Protein AF-A0A848TNY3-F1 (afdb_monomer_lite)

Radius of gyration: 18.63 Å; chains: 1; bounding box: 43×52×34 Å

pLDDT: mean 76.12, std 13.08, range [44.22, 94.44]

Secondary structure (DSSP, 8-state):
-HHHHHHHHHHHHHHTT--HHHHHHHHHHHHHHHHHHHHHHHHH---SSTTHHHHHHHHHHHHHHHHHHHHHHHTTT--HHHHHHHHHHHHHHHHHHHHHHHHHT-----

Structure (mmCIF, N/CA/C/O backbone):
data_AF-A0A848TNY3-F1
#
_entry.id   AF-A0A848TNY3-F1
#
loop_
_atom_site.group_PDB
_atom_site.id
_atom_site.type_symbol
_atom_site.label_atom_id
_atom_site.label_alt_id
_atom_site.label_comp_id
_atom_site.label_asym_id
_atom_site.label_entity_id
_atom_site.label_seq_id
_atom_site.pdbx_PDB_ins_code
_atom_site.Cartn_x
_atom_site.Cartn_y
_atom_site.Cartn_z
_atom_site.occupancy
_atom_site.B_iso_or_equiv
_atom_site.auth_seq_id
_atom_site.auth_comp_id
_atom_site.auth_asym_id
_atom_site.auth_atom_id
_atom_site.pdbx_PDB_model_num
ATOM 1 N N . MET A 1 1 ? -8.736 11.655 -6.846 1.00 52.47 1 MET A N 1
ATOM 2 C CA . MET A 1 1 ? -8.475 12.509 -5.659 1.00 52.47 1 MET A CA 1
ATOM 3 C C . MET A 1 1 ? -7.044 12.391 -5.119 1.00 52.47 1 MET A C 1
ATOM 5 O O . MET A 1 1 ? -6.536 13.396 -4.647 1.00 52.47 1 MET A O 1
ATOM 9 N N . ASN A 1 2 ? -6.367 11.235 -5.211 1.00 55.69 2 ASN A N 1
ATOM 10 C CA . ASN A 1 2 ? -5.046 11.037 -4.588 1.00 55.69 2 ASN A CA 1
ATOM 11 C C . ASN A 1 2 ? -3.886 11.789 -5.281 1.00 55.69 2 ASN A C 1
ATOM 13 O O . ASN A 1 2 ? -3.065 12.420 -4.626 1.00 55.69 2 ASN A O 1
ATOM 17 N N . THR A 1 3 ? -3.861 11.799 -6.616 1.00 61.84 3 THR A N 1
ATOM 18 C CA . THR A 1 3 ? -2.754 12.390 -7.390 1.00 61.84 3 THR A CA 1
ATOM 19 C C . THR A 1 3 ? -2.765 13.919 -7.379 1.00 61.84 3 THR A C 1
ATOM 21 O O . THR A 1 3 ? -1.722 14.537 -7.215 1.00 61.84 3 THR A O 1
ATOM 24 N N . ALA A 1 4 ? -3.946 14.539 -7.489 1.00 74.75 4 ALA A N 1
ATOM 25 C CA . ALA A 1 4 ? -4.074 15.999 -7.490 1.00 74.75 4 ALA A CA 1
ATOM 26 C C . ALA A 1 4 ? -3.693 16.623 -6.135 1.00 74.75 4 ALA A C 1
ATOM 28 O O . ALA A 1 4 ? -3.034 17.657 -6.100 1.00 74.75 4 ALA A O 1
ATOM 29 N N . PHE A 1 5 ? -4.055 15.976 -5.019 1.00 77.12 5 PHE A N 1
ATOM 30 C CA . PHE A 1 5 ? -3.686 16.445 -3.682 1.00 77.12 5 PHE A CA 1
ATOM 31 C C . PHE A 1 5 ? -2.186 16.273 -3.412 1.00 77.12 5 PHE A C 1
ATOM 33 O O . PHE A 1 5 ? -1.537 17.223 -2.987 1.00 77.12 5 PHE A O 1
ATOM 40 N N . GLY A 1 6 ? -1.616 15.102 -3.727 1.00 74.88 6 GLY A N 1
ATOM 41 C CA . GLY A 1 6 ? -0.171 14.878 -3.609 1.00 74.88 6 GLY A CA 1
ATOM 42 C C . GLY A 1 6 ? 0.643 15.866 -4.451 1.00 74.88 6 GLY A C 1
ATOM 43 O O . GLY A 1 6 ? 1.626 16.419 -3.966 1.00 74.88 6 GLY A O 1
ATOM 44 N N . TYR A 1 7 ? 0.187 16.173 -5.670 1.00 80.19 7 TYR A N 1
ATOM 45 C CA . TYR A 1 7 ? 0.819 17.184 -6.521 1.00 80.19 7 TYR A CA 1
ATOM 46 C C . TYR A 1 7 ? 0.687 18.604 -5.950 1.00 80.19 7 TYR A C 1
ATOM 48 O O . TYR A 1 7 ? 1.648 19.364 -5.983 1.00 80.19 7 TYR A O 1
ATOM 56 N N . GLY A 1 8 ? -0.466 18.956 -5.368 1.00 81.75 8 GLY A N 1
ATOM 57 C CA . GLY A 1 8 ? -0.667 20.246 -4.698 1.00 81.75 8 GLY A CA 1
ATOM 58 C C . GLY A 1 8 ? 0.237 20.436 -3.476 1.00 81.75 8 GLY A C 1
ATOM 59 O O . GLY A 1 8 ? 0.837 21.495 -3.314 1.00 81.75 8 GLY A O 1
ATOM 60 N N . VAL A 1 9 ? 0.400 19.397 -2.652 1.00 79.44 9 VAL A N 1
ATOM 61 C CA . VAL A 1 9 ? 1.331 19.411 -1.510 1.00 79.44 9 VAL A CA 1
ATOM 62 C C . VAL A 1 9 ? 2.781 19.513 -1.986 1.00 79.44 9 VAL A C 1
ATOM 64 O O . VAL A 1 9 ? 3.548 20.298 -1.435 1.00 79.44 9 VAL A O 1
ATOM 67 N N . TYR A 1 10 ? 3.151 18.778 -3.037 1.00 83.94 10 TYR A N 1
ATOM 68 C CA . TYR A 1 10 ? 4.475 18.872 -3.654 1.00 83.94 10 TYR A CA 1
ATOM 69 C C . TYR A 1 10 ? 4.768 20.285 -4.178 1.00 83.94 10 TYR A C 1
ATOM 71 O O . TYR A 1 10 ? 5.800 20.864 -3.846 1.00 83.94 10 TYR A O 1
ATOM 79 N N . ALA A 1 11 ? 3.835 20.873 -4.931 1.00 83.25 11 ALA A N 1
ATOM 80 C CA . ALA A 1 11 ? 3.957 22.230 -5.459 1.00 83.25 11 ALA A CA 1
ATOM 81 C C . ALA A 1 11 ? 4.064 23.283 -4.342 1.00 83.25 11 ALA A C 1
ATOM 83 O O . ALA A 1 11 ? 4.863 24.210 -4.450 1.00 83.25 11 ALA A O 1
ATOM 84 N N . LEU A 1 12 ? 3.317 23.117 -3.244 1.00 86.19 12 LEU A N 1
ATOM 85 C CA . LEU A 1 12 ? 3.398 23.996 -2.076 1.00 86.19 12 LEU A CA 1
ATOM 86 C C . LEU A 1 12 ? 4.759 23.892 -1.370 1.00 86.19 12 LEU A C 1
ATOM 88 O O . LEU A 1 12 ? 5.335 24.909 -0.998 1.00 86.19 12 LEU A O 1
ATOM 92 N N . LEU A 1 13 ? 5.297 22.679 -1.212 1.00 80.19 13 LEU A N 1
ATOM 93 C CA . LEU A 1 13 ? 6.612 22.454 -0.602 1.00 80.19 13 LEU A CA 1
ATOM 94 C C . LEU A 1 13 ? 7.742 23.054 -1.446 1.00 80.19 13 LEU A C 1
ATOM 96 O O . LEU A 1 13 ? 8.661 23.653 -0.889 1.00 80.19 13 LEU A O 1
ATOM 100 N N . LEU A 1 14 ? 7.652 22.953 -2.775 1.00 84.69 14 LEU A N 1
ATOM 101 C CA . LEU A 1 14 ? 8.576 23.634 -3.685 1.00 84.69 14 LEU A CA 1
ATOM 102 C C . LEU A 1 14 ? 8.459 25.160 -3.584 1.00 84.69 14 LEU A C 1
ATOM 104 O O . LEU A 1 14 ? 9.477 25.845 -3.538 1.00 84.69 14 LEU A O 1
ATOM 108 N N . TRP A 1 15 ? 7.236 25.698 -3.509 1.00 87.94 15 TRP A N 1
ATOM 109 C CA . TRP A 1 15 ? 7.006 27.139 -3.348 1.00 87.94 15 TRP A CA 1
ATOM 110 C C . TRP A 1 15 ? 7.573 27.683 -2.027 1.00 87.94 15 TRP A C 1
ATOM 112 O O . TRP A 1 15 ? 8.093 28.794 -1.989 1.00 87.94 15 TRP A O 1
ATOM 122 N N . LEU A 1 16 ? 7.560 26.873 -0.965 1.00 88.31 16 LEU A N 1
ATOM 123 C CA . LEU A 1 16 ? 8.198 27.172 0.323 1.00 88.31 16 LEU A CA 1
ATOM 124 C C . LEU A 1 16 ? 9.735 27.018 0.304 1.00 88.31 16 LEU A C 1
ATOM 126 O O . LEU A 1 16 ? 10.376 27.179 1.341 1.00 88.31 16 LEU A O 1
ATOM 130 N N . GLY A 1 17 ? 10.335 26.708 -0.851 1.00 86.12 17 GLY A N 1
ATOM 131 C CA . GLY A 1 17 ? 11.785 26.605 -1.029 1.00 86.12 17 GLY A CA 1
ATOM 132 C C . GLY A 1 17 ? 12.380 25.243 -0.668 1.00 86.12 17 GLY A C 1
ATOM 133 O O . GLY A 1 17 ? 13.596 25.129 -0.516 1.00 86.12 17 GLY A O 1
ATOM 134 N N . SER A 1 18 ? 11.558 24.199 -0.515 1.00 77.75 18 SER A N 1
ATOM 135 C CA . SER A 1 18 ? 12.060 22.850 -0.244 1.00 77.75 18 SER A CA 1
ATOM 136 C C . SER A 1 18 ? 12.755 22.259 -1.482 1.00 77.75 18 SER A C 1
ATOM 138 O O . SER A 1 18 ? 12.230 22.385 -2.592 1.00 77.75 18 SER A O 1
ATOM 140 N N . PRO A 1 19 ? 13.902 21.569 -1.328 1.00 82.75 19 PRO A N 1
ATOM 141 C CA . PRO A 1 19 ? 14.525 20.854 -2.432 1.00 82.75 19 PRO A CA 1
ATOM 142 C C . PRO A 1 19 ? 13.596 19.757 -2.998 1.00 82.75 19 PRO A C 1
ATOM 144 O O . PRO A 1 19 ? 12.810 19.168 -2.250 1.00 82.75 19 PRO A O 1
ATOM 147 N N . PRO A 1 20 ? 13.700 19.406 -4.293 1.00 79.81 20 PRO A N 1
ATOM 148 C CA . PRO A 1 20 ? 12.738 18.517 -4.953 1.00 79.81 20 PRO A CA 1
ATOM 149 C C . PRO A 1 20 ? 12.619 17.120 -4.331 1.00 79.81 20 PRO A C 1
ATOM 151 O O . PRO A 1 20 ? 11.511 16.634 -4.122 1.00 79.81 20 PRO A O 1
ATOM 154 N N . GLN A 1 21 ? 13.739 16.474 -3.983 1.00 76.50 21 GLN A N 1
ATOM 155 C CA . GLN A 1 21 ? 13.731 15.147 -3.350 1.00 76.50 21 GLN A CA 1
ATOM 156 C C . GLN A 1 21 ? 12.956 15.106 -2.015 1.00 76.50 21 GLN A C 1
ATOM 158 O O . GLN A 1 21 ? 12.037 14.295 -1.893 1.00 76.50 21 GLN A O 1
ATOM 163 N N . PRO A 1 22 ? 13.279 15.938 -1.004 1.00 73.00 22 PRO A N 1
ATOM 164 C CA . PRO A 1 22 ? 12.545 15.935 0.260 1.00 73.00 22 PRO A CA 1
ATOM 165 C C . PRO A 1 22 ? 11.092 16.393 0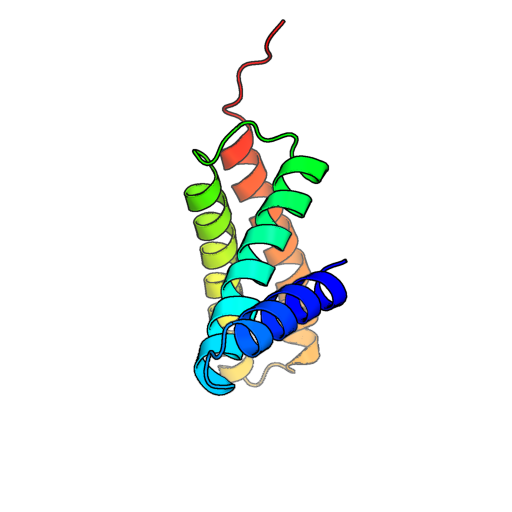.095 1.00 73.00 22 PRO A C 1
ATOM 167 O O . PRO A 1 22 ? 10.211 15.816 0.733 1.00 73.00 22 PRO A O 1
ATOM 170 N N . ALA A 1 23 ? 10.814 17.347 -0.801 1.00 78.69 23 ALA A N 1
ATOM 171 C CA . ALA A 1 23 ? 9.447 17.746 -1.130 1.00 78.69 23 ALA A CA 1
ATOM 172 C C . ALA A 1 23 ? 8.624 16.571 -1.682 1.00 78.69 23 ALA A C 1
ATOM 174 O O . ALA A 1 23 ? 7.468 16.392 -1.299 1.00 78.69 23 ALA A O 1
ATOM 175 N N . LEU A 1 24 ? 9.222 15.738 -2.541 1.00 75.06 24 LEU A N 1
ATOM 176 C CA . LEU A 1 24 ? 8.579 14.557 -3.119 1.00 75.06 24 LEU A CA 1
ATOM 177 C C . LEU A 1 24 ? 8.247 13.514 -2.045 1.00 75.06 24 LEU A C 1
ATOM 179 O O . LEU A 1 24 ? 7.125 13.012 -1.999 1.00 75.06 24 LEU A O 1
ATOM 183 N N . VAL A 1 25 ? 9.199 13.219 -1.155 1.00 72.56 25 VAL A N 1
ATOM 184 C CA . VAL A 1 25 ? 9.008 12.251 -0.060 1.00 72.56 25 VAL A CA 1
ATOM 185 C C . VAL A 1 25 ? 7.920 12.725 0.907 1.00 72.56 25 VAL A C 1
ATOM 187 O O . VAL A 1 25 ? 7.039 11.948 1.278 1.00 72.56 25 VAL A O 1
ATOM 190 N N . LEU A 1 26 ? 7.931 14.009 1.274 1.00 74.81 26 LEU A N 1
ATOM 191 C CA . LEU A 1 26 ? 6.924 14.603 2.154 1.00 74.81 26 LEU A CA 1
ATOM 192 C C . LEU A 1 26 ? 5.541 14.638 1.501 1.00 74.81 26 LEU A C 1
ATOM 194 O O . LEU A 1 26 ? 4.559 14.261 2.136 1.00 74.81 26 LEU A O 1
ATOM 198 N N . ALA A 1 27 ? 5.451 15.023 0.228 1.00 76.19 27 ALA A N 1
ATOM 199 C CA . ALA A 1 27 ? 4.195 15.009 -0.512 1.00 76.19 27 ALA A CA 1
ATOM 200 C C . ALA A 1 27 ? 3.615 13.596 -0.639 1.00 76.19 27 ALA A C 1
ATOM 202 O O . ALA A 1 27 ? 2.404 13.413 -0.511 1.00 76.19 27 ALA A O 1
ATOM 203 N N . PHE A 1 28 ? 4.471 12.587 -0.825 1.00 78.44 28 PHE A N 1
ATOM 204 C CA . PHE A 1 28 ? 4.054 11.190 -0.854 1.00 78.44 28 PHE A CA 1
ATOM 205 C C . PHE A 1 28 ? 3.531 10.730 0.514 1.00 78.44 28 PHE A C 1
ATOM 207 O O . PHE A 1 28 ? 2.440 10.168 0.596 1.00 78.44 28 PHE A O 1
ATOM 214 N N . ALA A 1 29 ? 4.245 11.036 1.602 1.00 77.50 29 ALA A N 1
ATOM 215 C CA . ALA A 1 29 ? 3.823 10.696 2.962 1.00 77.50 29 ALA A CA 1
ATOM 216 C C . ALA A 1 29 ? 2.499 11.380 3.356 1.00 77.50 29 ALA A C 1
ATOM 218 O O . ALA A 1 29 ? 1.578 10.728 3.854 1.00 77.50 29 ALA A O 1
ATOM 219 N N . ILE A 1 30 ? 2.371 12.680 3.074 1.00 76.12 30 ILE A N 1
ATOM 220 C CA . ILE A 1 30 ? 1.160 13.471 3.333 1.00 76.12 30 ILE A CA 1
ATOM 221 C C . ILE A 1 30 ? -0.001 12.984 2.455 1.00 76.12 30 ILE A C 1
ATOM 223 O O . ILE A 1 30 ? -1.130 12.882 2.931 1.00 76.12 30 ILE A O 1
ATOM 227 N N . GLY A 1 31 ? 0.266 12.632 1.196 1.00 75.62 31 GLY A N 1
ATOM 228 C CA . GLY A 1 31 ? -0.720 12.067 0.277 1.00 75.62 31 GLY A CA 1
ATOM 229 C C . GLY A 1 31 ? -1.262 10.722 0.757 1.00 75.62 31 GLY A C 1
ATOM 230 O O . GLY A 1 31 ? -2.475 10.542 0.8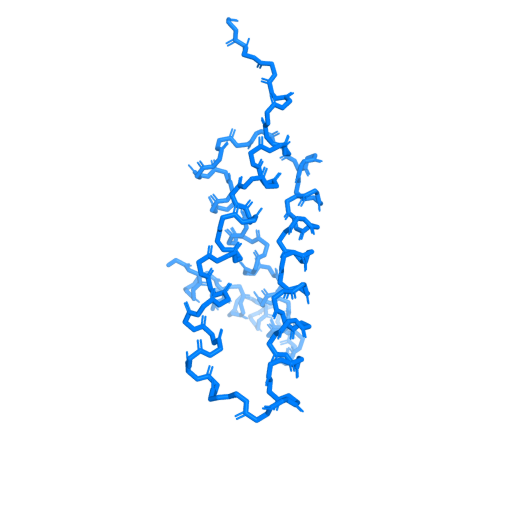18 1.00 75.62 31 GLY A O 1
ATOM 231 N N . VAL A 1 32 ? -0.387 9.805 1.182 1.00 68.12 32 VAL A N 1
ATOM 232 C CA . VAL A 1 32 ? -0.784 8.511 1.767 1.00 68.12 32 VAL A CA 1
ATOM 233 C C . VAL A 1 32 ? -1.603 8.715 3.045 1.00 68.12 32 VAL A C 1
ATOM 235 O O . VAL A 1 32 ? -2.657 8.096 3.198 1.00 68.12 32 VAL A O 1
ATOM 238 N N . ALA A 1 33 ? -1.183 9.626 3.928 1.00 69.00 33 ALA A N 1
ATOM 239 C CA . ALA A 1 33 ? -1.914 9.943 5.153 1.00 69.00 33 ALA A CA 1
ATOM 240 C C . ALA A 1 33 ? -3.296 10.559 4.869 1.00 69.00 33 ALA A C 1
ATOM 242 O O . ALA A 1 33 ? -4.293 10.155 5.470 1.00 69.00 33 ALA A O 1
ATOM 243 N N . TRP A 1 34 ? -3.388 11.491 3.918 1.00 69.88 34 TRP A N 1
ATOM 244 C CA . TRP A 1 34 ? -4.651 12.094 3.491 1.00 69.88 34 TRP A CA 1
ATOM 245 C C . TRP A 1 34 ? -5.570 11.079 2.815 1.00 69.88 34 TRP A C 1
ATOM 247 O O . TRP A 1 34 ? -6.781 11.081 3.046 1.00 69.88 34 TRP A O 1
ATOM 257 N N . ASN A 1 35 ? -5.010 10.177 2.009 1.00 68.50 35 ASN A N 1
ATOM 258 C CA . ASN A 1 35 ? -5.774 9.128 1.351 1.00 68.50 35 ASN A CA 1
ATOM 259 C C . ASN A 1 35 ? -6.335 8.124 2.354 1.00 68.50 35 ASN A C 1
ATOM 261 O O . ASN A 1 35 ? -7.506 7.756 2.268 1.00 68.50 35 ASN A O 1
ATOM 265 N N . TYR A 1 36 ? -5.535 7.758 3.355 1.00 64.44 36 TYR A N 1
ATOM 266 C CA . TYR A 1 36 ? -6.007 6.983 4.487 1.00 64.44 36 TYR A CA 1
ATOM 267 C C . TYR A 1 36 ? -7.124 7.729 5.222 1.00 64.44 36 TYR A C 1
ATOM 269 O O . TYR A 1 36 ? -8.177 7.159 5.483 1.00 64.44 36 TYR A O 1
ATOM 277 N N . PHE A 1 37 ? -6.942 9.016 5.520 1.00 62.62 37 PHE A N 1
ATOM 278 C CA . PHE A 1 37 ? -7.915 9.792 6.284 1.00 62.62 37 PHE A CA 1
ATOM 279 C C . PHE A 1 37 ? -9.246 9.962 5.547 1.00 62.62 37 PHE A C 1
ATOM 281 O O . PHE A 1 37 ? -10.309 9.801 6.141 1.00 62.62 37 PHE A O 1
ATOM 288 N N . THR A 1 38 ? -9.202 10.244 4.246 1.00 62.75 38 THR A N 1
ATOM 289 C CA . THR A 1 38 ? -10.400 10.375 3.410 1.00 62.75 38 THR A CA 1
ATOM 290 C C . THR A 1 38 ? -11.078 9.027 3.208 1.00 62.75 38 THR A C 1
ATOM 292 O O . THR A 1 38 ? -12.267 8.915 3.478 1.00 62.75 38 THR A O 1
ATOM 295 N N . THR A 1 39 ? -10.344 7.977 2.844 1.00 58.75 39 THR A N 1
ATOM 296 C CA . THR A 1 39 ? -10.931 6.654 2.578 1.00 58.75 39 THR A CA 1
ATOM 297 C C . THR A 1 39 ? -11.422 5.975 3.860 1.00 58.75 39 THR A C 1
ATOM 299 O O . THR A 1 39 ? -12.546 5.480 3.899 1.00 58.75 39 THR A O 1
ATOM 302 N N . ALA A 1 40 ? -10.651 6.009 4.951 1.00 53.41 40 ALA A N 1
ATOM 303 C CA . ALA A 1 40 ? -11.037 5.374 6.212 1.00 53.41 40 ALA A CA 1
ATOM 304 C C . ALA A 1 40 ? -12.217 6.084 6.895 1.00 53.41 40 ALA A C 1
ATOM 306 O O . ALA A 1 40 ? -13.097 5.428 7.457 1.00 53.41 40 ALA A O 1
ATOM 307 N N . ARG A 1 41 ? -12.282 7.421 6.821 1.00 55.53 41 ARG A N 1
ATOM 308 C CA . ARG A 1 41 ? -13.397 8.194 7.385 1.00 55.53 41 ARG A CA 1
ATOM 309 C C . ARG A 1 41 ? -14.670 8.069 6.548 1.00 55.53 41 ARG A C 1
ATOM 311 O O . ARG A 1 41 ? -15.753 8.011 7.128 1.00 55.53 41 ARG A O 1
ATOM 318 N N . LEU A 1 42 ? -14.549 8.012 5.218 1.00 54.12 42 LEU A N 1
ATOM 319 C CA . LEU A 1 42 ? -15.695 7.933 4.306 1.00 54.12 42 LEU A CA 1
ATOM 320 C C . LEU A 1 42 ? -16.290 6.516 4.237 1.00 54.12 42 LEU A C 1
ATOM 322 O O . LEU A 1 42 ? -17.508 6.380 4.241 1.00 54.12 42 LEU A O 1
ATOM 326 N N . VAL A 1 43 ? -15.455 5.469 4.221 1.00 51.53 43 VAL A N 1
ATOM 327 C CA . VAL A 1 43 ? -15.904 4.075 4.028 1.00 51.53 43 VAL A CA 1
ATOM 328 C C . VAL A 1 43 ? -16.251 3.380 5.346 1.00 51.53 43 VAL A C 1
ATOM 330 O O . VAL A 1 43 ? -17.243 2.662 5.412 1.00 51.53 43 VAL A O 1
ATOM 333 N N . PHE A 1 44 ? -15.493 3.615 6.423 1.00 52.38 44 PHE A N 1
ATOM 334 C CA . PHE A 1 44 ? -15.694 2.896 7.691 1.00 52.38 44 PHE A CA 1
ATOM 335 C C . PHE A 1 44 ? -16.404 3.718 8.775 1.00 52.38 44 PHE A C 1
ATOM 337 O O . PHE A 1 44 ? -16.586 3.218 9.883 1.00 52.38 44 PHE A O 1
ATOM 344 N N . ARG A 1 45 ? -16.786 4.980 8.494 1.00 53.78 45 ARG A N 1
ATOM 345 C CA . ARG A 1 45 ? -17.357 5.934 9.479 1.00 53.78 45 ARG A CA 1
ATOM 346 C C . ARG A 1 45 ? -16.571 5.965 10.803 1.00 53.78 45 ARG A C 1
ATOM 348 O O . ARG A 1 45 ? -17.130 6.246 11.862 1.00 53.78 45 ARG A O 1
ATOM 355 N N . ALA A 1 46 ? -15.270 5.674 10.759 1.00 52.03 46 ALA A N 1
ATOM 356 C CA . ALA A 1 46 ? -14.443 5.570 11.949 1.00 52.03 46 ALA A CA 1
ATOM 357 C C . ALA A 1 46 ? -14.269 6.958 12.592 1.00 52.03 46 ALA A C 1
ATOM 359 O O . ALA A 1 46 ? -13.802 7.900 11.947 1.00 52.03 46 ALA A O 1
ATOM 360 N N . ARG A 1 47 ? -14.644 7.100 13.871 1.00 50.88 47 ARG A N 1
ATOM 361 C CA . ARG A 1 47 ? -14.315 8.279 14.686 1.00 50.88 47 ARG A CA 1
ATOM 362 C C . ARG A 1 47 ? -12.936 8.079 15.328 1.00 50.88 47 ARG A C 1
ATOM 364 O O . ARG A 1 47 ? -12.779 7.235 16.202 1.00 50.88 47 ARG A O 1
ATOM 371 N N . GLY A 1 48 ? -11.956 8.886 14.916 1.00 55.09 48 GLY A N 1
ATOM 372 C CA . GLY A 1 48 ? -10.626 8.965 15.540 1.00 55.09 48 GLY A CA 1
ATOM 373 C C . GLY A 1 48 ? -9.567 7.991 14.996 1.00 55.09 48 GLY A C 1
ATOM 374 O O . GLY A 1 48 ? -9.850 7.112 14.187 1.00 55.09 48 GLY A O 1
ATOM 375 N N . PHE A 1 49 ? -8.319 8.166 15.449 1.00 55.78 49 PHE A N 1
ATOM 376 C CA . PHE A 1 49 ? -7.136 7.410 14.995 1.00 55.78 49 PHE A CA 1
ATOM 377 C C . PHE A 1 49 ? -6.894 6.095 15.752 1.00 55.78 49 PHE A C 1
ATOM 379 O O . PHE A 1 49 ? -5.989 5.343 15.403 1.00 55.78 49 PHE A O 1
ATOM 386 N N . ALA A 1 50 ? -7.700 5.785 16.771 1.00 64.06 50 ALA A N 1
ATOM 387 C CA . ALA A 1 50 ? -7.431 4.689 17.707 1.00 64.06 50 ALA A CA 1
ATOM 388 C C . ALA A 1 50 ? -7.327 3.302 17.042 1.00 64.06 50 ALA A C 1
ATOM 390 O O . ALA A 1 50 ? -6.607 2.434 17.524 1.00 64.06 50 ALA A O 1
ATOM 391 N N . LYS A 1 51 ? -8.024 3.085 15.920 1.00 66.00 51 LYS A N 1
ATOM 392 C CA . LYS A 1 51 ? -8.029 1.805 15.190 1.00 66.00 51 LYS A CA 1
ATOM 393 C C . LYS A 1 51 ? -7.181 1.834 13.910 1.00 66.00 51 LYS A C 1
ATOM 395 O O . LYS A 1 51 ? -7.095 0.817 13.231 1.00 66.00 51 LYS A O 1
ATOM 400 N N . LEU A 1 52 ? -6.525 2.959 13.596 1.00 67.00 52 LEU A N 1
ATOM 401 C CA . LEU A 1 52 ? -5.638 3.084 12.432 1.00 67.00 52 LEU A CA 1
ATOM 402 C C . LEU A 1 52 ? -4.438 2.131 12.510 1.00 67.00 52 LEU A C 1
ATOM 404 O O . LEU A 1 52 ? -4.223 1.399 11.545 1.00 67.00 52 LEU A O 1
ATOM 408 N N . PRO A 1 53 ? -3.714 2.032 13.642 1.00 68.19 53 PRO A N 1
ATOM 409 C CA . PRO A 1 53 ? -2.631 1.061 13.768 1.00 68.19 53 PRO A CA 1
ATOM 410 C C . PRO A 1 53 ? -3.118 -0.382 13.594 1.00 68.19 53 PRO A C 1
ATOM 412 O O . PRO A 1 53 ? -2.479 -1.161 12.898 1.00 68.19 53 PRO A O 1
ATOM 415 N N . ALA A 1 54 ? -4.284 -0.727 14.155 1.00 75.06 54 ALA A N 1
ATOM 416 C CA . ALA A 1 54 ? -4.867 -2.065 14.028 1.00 75.06 54 ALA A CA 1
ATOM 417 C C . ALA A 1 54 ? -5.294 -2.388 12.585 1.00 75.06 54 ALA A C 1
ATOM 419 O O . ALA A 1 54 ? -5.089 -3.506 12.119 1.00 75.06 54 ALA A O 1
ATOM 420 N N . TYR A 1 55 ? -5.844 -1.409 11.861 1.00 69.44 55 TYR A N 1
ATOM 421 C CA . TYR A 1 55 ? -6.187 -1.541 10.445 1.00 69.44 55 TYR A CA 1
ATOM 422 C C . TYR A 1 55 ? -4.941 -1.765 9.582 1.00 69.44 55 TYR A C 1
ATOM 424 O O . TYR A 1 55 ? -4.900 -2.696 8.778 1.00 69.44 55 TYR A O 1
ATOM 432 N N . VAL A 1 56 ? -3.912 -0.932 9.773 1.00 77.12 56 VAL A N 1
ATOM 433 C CA . VAL A 1 56 ? -2.634 -1.049 9.058 1.00 77.12 56 VAL A CA 1
ATOM 434 C C . VAL A 1 56 ? -1.984 -2.395 9.364 1.00 77.12 56 VAL A C 1
ATOM 436 O O . VAL A 1 56 ? -1.561 -3.089 8.444 1.00 77.12 56 VAL A O 1
ATOM 439 N N . PHE A 1 57 ? -1.973 -2.811 10.631 1.00 79.06 57 PHE A N 1
ATOM 440 C CA . PHE A 1 57 ? -1.424 -4.099 11.040 1.00 79.06 57 PHE A CA 1
ATOM 441 C C . PHE A 1 57 ? -2.189 -5.280 10.428 1.00 79.06 57 PHE A C 1
ATOM 443 O O . PHE A 1 57 ? -1.562 -6.226 9.957 1.00 79.06 57 PHE A O 1
ATOM 450 N N . ALA A 1 58 ? -3.524 -5.222 10.362 1.00 80.62 58 ALA A N 1
ATOM 451 C CA . AL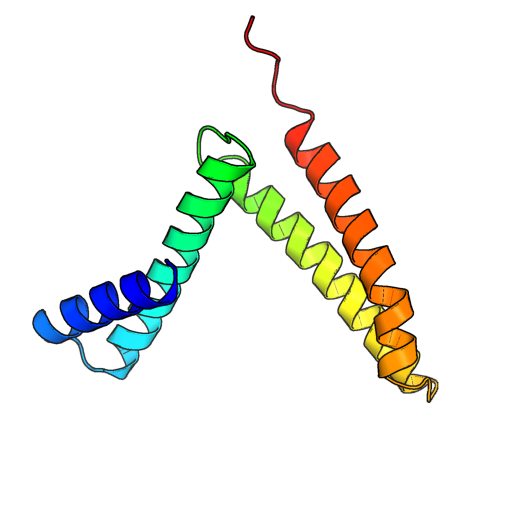A A 1 58 ? -4.334 -6.258 9.720 1.00 80.62 58 ALA A CA 1
ATOM 452 C C . ALA A 1 58 ? -4.004 -6.392 8.225 1.00 80.62 58 ALA A C 1
ATOM 454 O O . ALA A 1 58 ? -3.762 -7.501 7.749 1.00 80.62 58 ALA A O 1
ATOM 455 N N . TYR A 1 59 ? -3.924 -5.272 7.502 1.00 79.06 59 TYR A N 1
ATOM 456 C CA . TYR A 1 59 ? -3.562 -5.276 6.083 1.00 79.06 59 TYR A CA 1
ATOM 457 C C . TYR A 1 59 ? -2.130 -5.755 5.842 1.00 79.06 59 TYR A C 1
ATOM 459 O O . TYR A 1 59 ? -1.909 -6.575 4.952 1.00 79.06 59 TYR A O 1
ATOM 467 N N . LEU A 1 60 ? -1.166 -5.295 6.646 1.00 83.31 60 LEU A N 1
ATOM 468 C CA . LEU A 1 60 ? 0.221 -5.755 6.562 1.00 83.31 60 LEU A CA 1
ATOM 469 C C . LEU A 1 60 ? 0.327 -7.254 6.839 1.00 83.31 60 LEU A C 1
ATOM 471 O O . LEU A 1 60 ? 1.012 -7.955 6.106 1.00 83.31 60 LEU A O 1
ATOM 475 N N . THR A 1 61 ? -0.403 -7.762 7.833 1.00 85.81 61 THR A N 1
ATOM 476 C CA . THR A 1 61 ? -0.426 -9.195 8.157 1.00 85.81 61 THR A CA 1
ATOM 477 C C . THR A 1 61 ? -0.916 -10.021 6.969 1.00 85.81 61 THR A C 1
ATOM 479 O O . THR A 1 61 ? -0.273 -11.000 6.591 1.00 85.81 61 THR A O 1
ATOM 482 N N . VAL A 1 62 ? -2.028 -9.620 6.342 1.00 88.88 62 VAL A N 1
ATOM 483 C CA . VAL A 1 62 ? -2.564 -10.343 5.179 1.00 88.88 62 VAL A CA 1
ATOM 484 C C . VAL A 1 62 ? -1.639 -10.233 3.973 1.00 88.88 62 VAL A C 1
ATOM 486 O O . VAL A 1 62 ? -1.402 -11.235 3.302 1.00 88.88 62 VAL A O 1
ATOM 489 N N . TYR A 1 63 ? -1.087 -9.047 3.715 1.00 86.00 63 TYR A N 1
ATOM 490 C CA . TYR A 1 63 ? -0.132 -8.836 2.631 1.00 86.00 63 TYR A CA 1
ATOM 491 C C . TYR A 1 63 ? 1.111 -9.714 2.799 1.00 86.00 63 TYR A C 1
ATOM 493 O O . TYR A 1 63 ? 1.479 -10.433 1.874 1.00 86.00 63 TYR A O 1
ATOM 501 N N . SER A 1 64 ? 1.728 -9.715 3.983 1.00 83.88 64 SER A N 1
ATOM 502 C CA . SER A 1 64 ? 2.905 -10.538 4.266 1.00 83.88 64 SER A CA 1
ATOM 503 C C . SER A 1 64 ? 2.598 -12.029 4.128 1.00 83.88 64 SER A C 1
ATOM 505 O O . SER A 1 64 ? 3.387 -12.753 3.525 1.00 83.88 64 SER A O 1
ATOM 507 N N . ALA A 1 65 ? 1.439 -12.491 4.608 1.00 88.75 65 ALA A N 1
ATOM 508 C CA . ALA A 1 65 ? 1.020 -13.881 4.439 1.00 88.75 65 ALA A CA 1
ATOM 509 C C . ALA A 1 65 ? 0.815 -14.252 2.959 1.00 88.75 65 ALA A C 1
ATOM 511 O O . ALA A 1 65 ? 1.289 -15.299 2.520 1.00 88.75 65 ALA A O 1
ATOM 512 N N . ASN A 1 66 ? 0.160 -13.387 2.176 1.00 89.06 66 ASN A N 1
ATOM 513 C CA . ASN A 1 66 ? -0.034 -13.590 0.738 1.00 89.06 66 ASN A CA 1
ATOM 514 C C . ASN A 1 66 ? 1.307 -13.618 -0.012 1.00 89.06 66 ASN A C 1
ATOM 516 O O . ASN A 1 66 ? 1.532 -14.516 -0.818 1.00 89.06 66 ASN A O 1
ATOM 520 N N . ALA A 1 67 ? 2.219 -12.695 0.303 1.00 85.00 67 ALA A N 1
ATOM 521 C CA . ALA A 1 67 ? 3.541 -12.625 -0.309 1.00 85.00 67 ALA A CA 1
ATOM 522 C C . ALA A 1 67 ? 4.386 -13.874 -0.012 1.00 85.00 67 ALA A C 1
ATOM 524 O O . ALA A 1 67 ? 5.017 -14.411 -0.920 1.00 85.00 67 ALA A O 1
ATOM 525 N N . LEU A 1 68 ? 4.371 -14.372 1.230 1.00 92.31 68 LEU A N 1
ATOM 526 C CA . LEU A 1 68 ? 5.060 -15.614 1.601 1.00 92.31 68 LEU A CA 1
ATOM 527 C C . LEU A 1 68 ? 4.451 -16.833 0.900 1.00 92.31 68 LEU A C 1
ATOM 529 O O . LEU A 1 68 ? 5.188 -17.670 0.382 1.00 92.31 68 LEU A O 1
ATOM 533 N N . ALA A 1 69 ? 3.119 -16.918 0.840 1.00 89.56 69 ALA A N 1
ATOM 534 C CA . ALA A 1 69 ? 2.426 -17.999 0.145 1.00 89.56 69 ALA A CA 1
ATOM 535 C C . ALA A 1 69 ? 2.716 -17.989 -1.363 1.00 89.56 69 ALA A C 1
ATOM 537 O O . ALA A 1 69 ? 2.937 -19.045 -1.952 1.00 89.56 69 ALA A O 1
ATOM 538 N N . LEU A 1 70 ? 2.781 -16.803 -1.976 1.00 86.69 70 LEU A N 1
ATOM 539 C CA . LEU A 1 70 ? 3.171 -16.652 -3.373 1.00 86.69 70 LEU A CA 1
ATOM 540 C C . LEU A 1 70 ? 4.614 -17.101 -3.583 1.00 86.69 70 LEU A C 1
ATOM 542 O O . LEU A 1 70 ? 4.870 -17.901 -4.473 1.00 86.69 70 LEU A O 1
ATOM 546 N N . GLN A 1 71 ? 5.551 -16.636 -2.754 1.00 89.94 71 GLN A N 1
ATOM 547 C CA . GLN A 1 71 ? 6.956 -17.023 -2.882 1.00 89.94 71 GLN A CA 1
ATOM 548 C C . GLN A 1 71 ? 7.141 -18.542 -2.742 1.00 89.94 71 GLN A C 1
ATOM 550 O O . GLN A 1 71 ? 7.928 -19.145 -3.465 1.00 89.94 71 GLN A O 1
ATOM 555 N N . PHE A 1 72 ? 6.375 -19.168 -1.846 1.00 92.44 72 PHE A N 1
ATOM 556 C CA . PHE A 1 72 ? 6.341 -20.618 -1.699 1.00 92.44 72 PHE A CA 1
ATOM 557 C C . PHE A 1 72 ? 5.743 -21.326 -2.922 1.00 92.44 72 PHE A C 1
ATOM 559 O O . PHE A 1 72 ? 6.255 -22.360 -3.327 1.00 92.44 72 PHE A O 1
ATOM 566 N N . ALA A 1 73 ? 4.687 -20.790 -3.536 1.00 89.75 73 ALA A N 1
ATOM 567 C CA . ALA A 1 73 ? 4.135 -21.356 -4.767 1.00 89.75 73 ALA A CA 1
ATOM 568 C C . ALA A 1 73 ? 5.140 -21.262 -5.928 1.00 89.75 73 ALA A C 1
ATOM 570 O O . ALA A 1 73 ? 5.358 -22.238 -6.643 1.00 89.75 73 ALA A O 1
ATOM 571 N N . LEU A 1 74 ? 5.811 -20.117 -6.064 1.00 89.69 74 LEU A N 1
ATOM 572 C CA . LEU A 1 74 ? 6.828 -19.896 -7.091 1.00 89.69 74 LEU A CA 1
ATOM 573 C C . LEU A 1 74 ? 8.056 -20.796 -6.902 1.00 89.69 74 LEU A C 1
ATOM 575 O O . LEU A 1 74 ? 8.602 -21.281 -7.884 1.00 89.69 74 LEU A O 1
ATOM 579 N N . SER A 1 75 ? 8.465 -21.091 -5.661 1.00 92.75 75 SER A N 1
ATOM 580 C CA . SER A 1 75 ? 9.560 -22.042 -5.397 1.00 92.75 75 SER A CA 1
ATOM 581 C C . SER A 1 75 ? 9.203 -23.503 -5.698 1.00 92.75 75 SER A C 1
ATOM 583 O O . SER A 1 75 ? 10.059 -24.381 -5.606 1.00 92.75 75 SER A O 1
ATOM 585 N N . ARG A 1 76 ? 7.943 -23.771 -6.056 1.00 94.44 76 ARG A N 1
ATOM 586 C CA . ARG A 1 76 ? 7.444 -25.064 -6.540 1.00 94.44 76 ARG A CA 1
ATOM 587 C C . ARG A 1 76 ? 7.143 -25.046 -8.042 1.00 94.44 76 ARG A C 1
ATOM 589 O O . ARG A 1 76 ? 6.400 -25.910 -8.498 1.00 94.44 76 ARG A O 1
ATOM 596 N N . ASP A 1 77 ? 7.663 -24.056 -8.772 1.00 93.25 77 ASP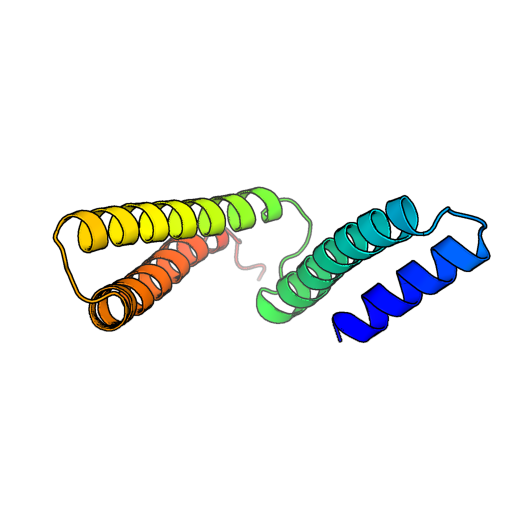 A N 1
ATOM 597 C CA . ASP A 1 77 ? 7.437 -23.848 -10.210 1.00 93.25 77 ASP A CA 1
ATOM 598 C C . ASP A 1 77 ? 5.949 -23.718 -10.593 1.00 93.25 77 ASP A C 1
ATOM 600 O O . ASP A 1 77 ? 5.548 -23.993 -11.725 1.00 93.25 77 ASP A O 1
ATOM 604 N N . VAL A 1 78 ? 5.098 -23.286 -9.653 1.00 91.38 78 VAL A N 1
ATOM 605 C CA . VAL A 1 78 ? 3.701 -22.968 -9.964 1.00 91.38 78 VAL A CA 1
ATOM 606 C C . VAL A 1 78 ? 3.668 -21.707 -10.818 1.00 91.38 78 VAL A C 1
ATOM 608 O O . VAL A 1 78 ? 4.324 -20.714 -10.498 1.00 91.38 78 VAL A O 1
ATOM 611 N N . ASP A 1 79 ? 2.854 -21.731 -11.873 1.00 90.94 79 ASP A N 1
ATOM 612 C CA . ASP A 1 79 ? 2.635 -20.570 -12.727 1.00 90.94 79 ASP A CA 1
ATOM 613 C C . ASP A 1 79 ? 2.233 -19.328 -11.892 1.00 90.94 79 ASP A C 1
ATOM 615 O O . ASP A 1 79 ? 1.296 -19.408 -11.085 1.00 90.94 79 ASP A O 1
ATOM 619 N N . PRO A 1 80 ? 2.905 -18.173 -12.066 1.00 85.81 80 PRO A N 1
ATOM 620 C CA . PRO A 1 80 ? 2.636 -16.976 -11.274 1.00 85.81 80 PRO A CA 1
ATOM 621 C C . PRO A 1 80 ? 1.193 -16.470 -11.379 1.00 85.81 80 PRO A C 1
ATOM 623 O O . PRO A 1 80 ? 0.646 -15.986 -10.383 1.00 85.81 80 PRO A O 1
ATOM 626 N N . PHE A 1 81 ? 0.566 -16.576 -12.558 1.00 83.88 81 PHE A N 1
ATOM 627 C CA . PHE A 1 81 ? -0.810 -16.121 -12.758 1.00 83.88 81 PHE A CA 1
ATOM 628 C C . PHE A 1 81 ? -1.789 -17.040 -12.037 1.00 83.88 81 PHE A C 1
ATOM 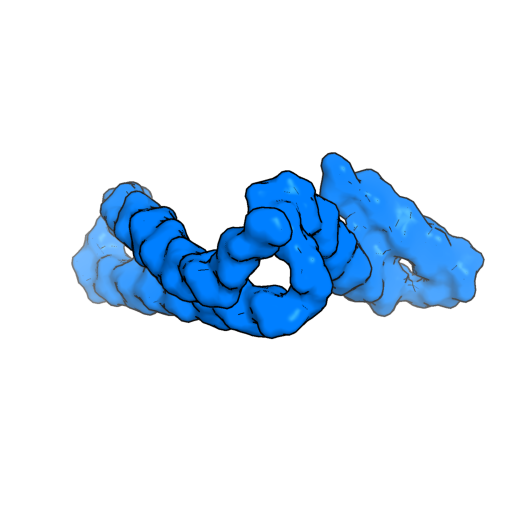630 O O . PHE A 1 81 ? -2.684 -16.550 -11.348 1.00 83.88 81 PHE A O 1
ATOM 637 N N . LEU A 1 82 ? -1.589 -18.356 -12.126 1.00 87.94 82 LEU A N 1
ATOM 638 C CA . LEU A 1 82 ? -2.393 -19.342 -11.408 1.00 87.94 82 LEU A CA 1
ATOM 639 C C . LEU A 1 82 ? -2.236 -19.200 -9.887 1.00 87.94 82 LEU A C 1
ATOM 641 O O . LEU A 1 82 ? -3.231 -19.192 -9.159 1.00 87.94 82 LEU A O 1
ATOM 645 N N . ALA A 1 83 ? -1.001 -19.035 -9.406 1.00 86.38 83 ALA A N 1
ATOM 646 C CA . ALA A 1 83 ? -0.718 -18.823 -7.992 1.00 86.38 83 ALA A CA 1
ATOM 647 C C . ALA A 1 83 ? -1.429 -17.569 -7.469 1.00 86.38 83 ALA A C 1
ATOM 649 O O . ALA A 1 83 ? -2.117 -17.631 -6.447 1.00 86.38 83 ALA A O 1
ATOM 650 N N . GLN A 1 84 ? -1.340 -16.440 -8.184 1.00 83.12 84 GLN A N 1
ATOM 651 C CA . GLN A 1 84 ? -2.040 -15.232 -7.752 1.00 83.12 84 GLN A CA 1
ATOM 652 C C . GLN A 1 84 ? -3.560 -15.316 -7.889 1.00 83.12 84 GLN A C 1
ATOM 654 O O . GLN A 1 84 ? -4.271 -14.819 -7.013 1.00 83.12 84 GLN A O 1
ATOM 65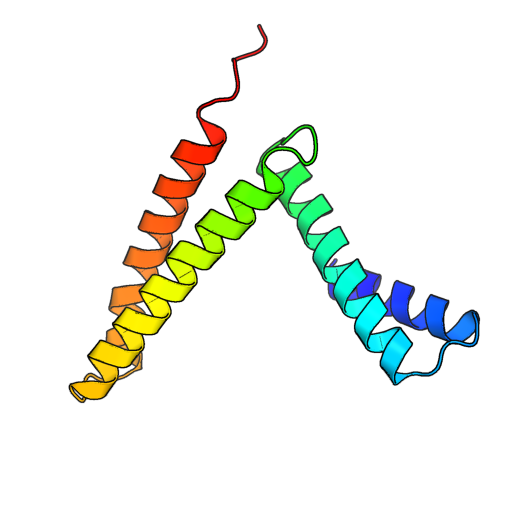9 N N . ALA A 1 85 ? -4.077 -15.973 -8.928 1.00 87.56 85 ALA A N 1
ATOM 660 C CA . ALA A 1 85 ? -5.514 -16.173 -9.099 1.00 87.56 85 ALA A CA 1
ATOM 661 C C . ALA A 1 85 ? -6.133 -16.926 -7.911 1.00 87.56 85 ALA A C 1
ATOM 663 O O . ALA A 1 85 ? -7.246 -16.607 -7.493 1.00 87.56 85 ALA A O 1
ATOM 664 N N . LEU A 1 86 ? -5.399 -17.877 -7.323 1.00 91.44 86 LEU A N 1
ATOM 665 C CA . LEU A 1 86 ? -5.825 -18.609 -6.129 1.00 91.44 86 LEU A CA 1
ATOM 666 C C . LEU A 1 86 ? -5.608 -17.815 -4.835 1.00 91.44 86 LEU A C 1
ATOM 668 O O . LEU A 1 86 ? -6.467 -17.814 -3.953 1.00 91.44 86 LEU A O 1
ATOM 672 N N . LEU A 1 87 ? -4.475 -17.124 -4.702 1.00 87.62 87 LEU A N 1
ATOM 673 C CA . LEU A 1 87 ? -4.110 -16.435 -3.463 1.00 87.62 87 LEU A CA 1
ATOM 674 C C . LEU A 1 87 ? -4.872 -15.119 -3.247 1.00 87.62 87 LEU A C 1
ATOM 676 O O . LEU A 1 87 ? -5.138 -14.747 -2.101 1.00 87.62 87 LEU A O 1
ATOM 680 N N . THR A 1 88 ? -5.256 -14.423 -4.319 1.00 83.50 88 THR A N 1
ATOM 681 C CA . THR A 1 88 ? -5.997 -13.151 -4.259 1.00 83.50 88 THR A CA 1
ATOM 682 C C . THR A 1 88 ? -7.344 -13.265 -3.524 1.00 83.50 88 THR A C 1
ATOM 684 O O . THR A 1 88 ? -7.551 -12.510 -2.568 1.00 83.50 88 THR A O 1
ATOM 687 N N . PRO A 1 89 ? -8.267 -14.188 -3.877 1.00 90.75 89 PRO A N 1
ATOM 688 C CA . PRO A 1 89 ? -9.537 -14.320 -3.162 1.00 90.75 89 PRO A CA 1
ATOM 689 C C . PRO A 1 89 ? -9.341 -14.739 -1.700 1.00 90.75 89 PRO A C 1
ATOM 691 O O . PRO A 1 89 ? -10.047 -14.242 -0.822 1.00 90.75 89 PRO A O 1
ATOM 694 N N . VAL A 1 90 ? -8.341 -15.577 -1.405 1.00 90.75 90 VAL A N 1
ATOM 695 C CA . VAL A 1 90 ? -8.001 -15.965 -0.026 1.00 90.75 90 VAL A CA 1
ATOM 696 C C . VAL A 1 90 ? -7.559 -14.747 0.791 1.00 90.75 90 VAL A C 1
ATOM 698 O O . VAL A 1 90 ? -8.049 -14.539 1.902 1.00 90.75 90 VAL A O 1
ATOM 701 N N . ALA A 1 91 ? -6.691 -13.898 0.235 1.00 86.69 91 ALA A N 1
ATOM 702 C CA . ALA A 1 91 ? -6.263 -12.660 0.885 1.00 86.69 91 ALA A CA 1
ATOM 703 C C . ALA A 1 91 ? -7.414 -11.657 1.061 1.00 86.69 91 ALA A C 1
ATOM 705 O O . ALA A 1 91 ? -7.508 -11.008 2.106 1.00 86.69 91 ALA A O 1
ATOM 706 N N . ALA A 1 92 ? -8.323 -11.549 0.090 1.00 83.69 92 ALA A N 1
ATOM 707 C CA . ALA A 1 92 ? -9.509 -10.707 0.218 1.00 83.69 92 ALA A CA 1
ATOM 708 C C . ALA A 1 92 ? -10.406 -11.162 1.384 1.00 83.69 92 ALA A C 1
ATOM 710 O O . ALA A 1 92 ? -10.773 -10.346 2.234 1.00 83.69 92 ALA A O 1
ATOM 711 N N . VAL A 1 93 ? -10.694 -12.466 1.486 1.00 90.75 93 VAL A N 1
ATOM 712 C CA . VAL A 1 93 ? -11.494 -13.032 2.587 1.00 90.75 93 VAL A CA 1
ATOM 713 C C . VAL A 1 93 ? -10.784 -12.859 3.932 1.00 90.75 93 VAL A C 1
ATOM 715 O O . VAL A 1 93 ? -11.404 -12.424 4.902 1.00 90.75 93 VAL A O 1
ATOM 718 N N . ALA A 1 94 ? -9.479 -13.132 4.001 1.00 87.56 94 ALA A N 1
ATOM 719 C CA . ALA A 1 94 ? -8.693 -12.947 5.220 1.00 87.56 94 ALA A CA 1
ATOM 720 C C . ALA A 1 94 ? -8.703 -11.485 5.699 1.00 87.56 94 ALA A C 1
ATOM 722 O O . ALA A 1 94 ? -8.938 -11.226 6.882 1.00 87.56 94 ALA A O 1
ATOM 723 N N . SER A 1 95 ? -8.523 -10.532 4.777 1.00 83.69 95 SER A N 1
ATOM 724 C CA . SER A 1 95 ? -8.609 -9.095 5.076 1.00 83.69 95 SER A CA 1
ATOM 725 C C . SER A 1 95 ? -9.987 -8.737 5.614 1.00 83.69 95 SER A C 1
ATOM 727 O O . SER A 1 95 ? -10.095 -8.102 6.660 1.00 83.69 95 SER A O 1
ATOM 729 N N . PHE A 1 96 ? -11.050 -9.200 4.952 1.00 82.56 96 PHE A N 1
ATOM 730 C CA . PHE A 1 96 ? -12.417 -8.943 5.388 1.00 82.56 96 PHE A CA 1
ATOM 731 C C . PHE A 1 96 ? -12.685 -9.474 6.802 1.00 82.56 96 PHE A C 1
ATOM 733 O O . PHE A 1 96 ? -13.242 -8.754 7.630 1.00 82.56 96 PHE A O 1
ATOM 740 N N . LEU A 1 97 ? -12.260 -10.701 7.113 1.00 87.69 97 LEU A N 1
ATOM 741 C CA . LEU A 1 97 ? -12.459 -11.305 8.432 1.00 87.69 97 LEU A CA 1
ATOM 742 C C . LEU A 1 97 ? -11.670 -10.585 9.531 1.00 87.69 97 LEU A C 1
ATOM 744 O O . LEU A 1 97 ? -12.216 -10.324 10.606 1.00 87.69 97 LEU A O 1
ATOM 748 N N . LEU A 1 98 ? -10.405 -10.241 9.275 1.00 85.69 98 LEU A N 1
ATOM 749 C CA . LEU A 1 98 ? -9.572 -9.519 10.237 1.00 85.69 98 LEU A CA 1
ATOM 750 C C . LEU A 1 98 ? -10.117 -8.121 10.510 1.00 85.69 98 LEU A C 1
ATOM 752 O O . LEU A 1 98 ? -10.273 -7.740 11.668 1.00 85.69 98 LEU A O 1
ATOM 756 N N . LEU A 1 99 ? -10.484 -7.382 9.466 1.00 81.19 99 LEU A N 1
ATOM 757 C CA . LEU A 1 99 ? -11.072 -6.054 9.618 1.00 81.19 99 LEU A CA 1
ATOM 758 C C . LEU A 1 99 ? -12.434 -6.122 10.306 1.00 81.19 99 LEU A C 1
ATOM 760 O O . LEU A 1 99 ? -12.697 -5.336 11.213 1.00 81.19 99 LEU A O 1
ATOM 764 N N . SER A 1 100 ? -13.268 -7.106 9.957 1.00 81.31 100 SER A N 1
ATOM 765 C CA . SER A 1 100 ? -14.544 -7.338 10.640 1.00 81.31 100 SER A CA 1
ATOM 766 C C . SER A 1 100 ? -14.351 -7.540 12.141 1.00 81.31 100 SER A C 1
ATOM 768 O O . SER A 1 100 ? -15.162 -7.054 12.920 1.00 81.31 100 SER A O 1
ATOM 770 N N . ARG A 1 101 ? -13.266 -8.198 12.572 1.00 82.44 101 ARG A N 1
ATOM 771 C CA . ARG A 1 101 ? -12.914 -8.311 13.997 1.00 82.44 101 ARG A CA 1
ATOM 772 C C . ARG A 1 101 ? -12.437 -6.984 14.583 1.00 82.44 101 ARG A C 1
ATOM 774 O O . ARG A 1 101 ? -12.930 -6.596 15.633 1.00 82.44 101 ARG A O 1
ATOM 781 N N . VAL A 1 102 ? -11.547 -6.262 13.898 1.00 77.56 102 VAL A N 1
ATOM 782 C CA . VAL A 1 102 ? -11.023 -4.958 14.358 1.00 77.56 102 VAL A CA 1
ATOM 783 C C . VAL A 1 102 ? -12.147 -3.938 14.598 1.00 77.56 102 VAL A C 1
ATOM 785 O O . VAL A 1 102 ? -12.068 -3.145 15.545 1.00 77.56 102 VAL A O 1
ATOM 788 N N . PHE A 1 103 ? -13.189 -3.972 13.762 1.00 70.31 103 PHE A N 1
ATOM 789 C CA . PHE A 1 103 ? -14.312 -3.033 13.795 1.00 70.31 103 PHE A CA 1
ATOM 790 C C . PHE A 1 103 ? -15.551 -3.518 14.571 1.00 70.31 103 PHE A C 1
ATOM 792 O O . PHE A 1 103 ? -16.399 -2.687 14.891 1.00 70.31 103 PHE A O 1
ATOM 799 N N . ARG A 1 104 ? -15.671 -4.810 14.922 1.00 68.88 104 ARG A N 1
ATOM 800 C CA . ARG A 1 104 ? -16.820 -5.348 15.689 1.00 68.88 104 ARG A CA 1
ATOM 801 C C . ARG A 1 104 ? -16.938 -4.754 17.103 1.00 68.88 104 ARG A C 1
ATOM 803 O O . ARG A 1 104 ? -18.037 -4.732 17.644 1.00 68.88 104 ARG A O 1
ATOM 810 N N . ASP A 1 105 ? -15.859 -4.204 17.656 1.00 56.81 105 ASP A N 1
ATOM 811 C CA . ASP A 1 105 ? -15.832 -3.608 19.002 1.00 56.81 105 ASP A CA 1
ATOM 812 C C . ASP A 1 105 ? -16.431 -2.191 19.100 1.00 56.81 105 ASP A C 1
ATOM 814 O O . ASP A 1 105 ? -16.247 -1.524 20.117 1.00 56.81 105 ASP A O 1
ATOM 818 N N . GLN A 1 106 ? -17.106 -1.670 18.068 1.00 52.66 106 GLN A N 1
ATOM 819 C CA . GLN A 1 106 ? -17.798 -0.387 18.215 1.00 52.66 106 GLN A CA 1
ATOM 820 C C . GLN A 1 106 ? -19.152 -0.594 18.909 1.00 52.66 106 GLN A C 1
ATOM 822 O O . GLN A 1 106 ? -20.035 -1.227 18.319 1.00 52.66 106 GLN A O 1
ATOM 827 N N . PRO A 1 107 ? -19.359 -0.074 20.137 1.00 46.66 107 PRO A N 1
ATOM 828 C CA . PRO A 1 107 ? -20.679 -0.090 20.745 1.00 46.66 107 PRO A CA 1
ATOM 829 C C . PRO A 1 107 ? -21.641 0.670 19.832 1.00 46.66 107 PRO A C 1
ATOM 831 O O . PRO A 1 107 ? -21.349 1.780 19.382 1.00 46.66 107 PRO A O 1
ATOM 834 N N . LYS A 1 108 ? -22.791 0.055 19.542 1.00 44.22 108 LYS A N 1
ATOM 835 C CA . LYS A 1 108 ? -23.905 0.731 18.879 1.00 44.22 108 LYS A CA 1
ATOM 836 C C . LYS A 1 108 ? -24.327 1.883 19.793 1.00 44.22 108 LYS A C 1
ATOM 838 O O . LYS A 1 108 ? -24.953 1.644 20.820 1.00 44.22 108 LYS A O 1
ATOM 843 N N . THR A 1 109 ? -23.936 3.113 19.472 1.00 47.66 109 THR A N 1
ATOM 844 C CA . THR A 1 109 ? -24.497 4.296 20.130 1.00 47.66 109 THR A CA 1
ATOM 845 C C . THR A 1 109 ? -25.942 4.416 19.670 1.00 47.66 109 THR A C 1
ATOM 847 O O . THR A 1 109 ? -26.192 4.817 18.532 1.00 47.66 109 THR A O 1
ATOM 850 N N . THR A 1 110 ? -26.838 3.942 20.534 1.00 54.56 110 THR A N 1
ATOM 851 C CA . THR A 1 110 ? -28.275 4.239 20.525 1.00 54.56 110 THR A CA 1
ATOM 852 C C . THR A 1 110 ? -28.481 5.691 20.931 1.00 54.56 110 THR A C 1
ATOM 854 O O . THR A 1 110 ? -27.655 6.178 21.740 1.00 54.56 110 THR A O 1
#

Sequence (110 aa):
MNTAFGYGVYALLLWLGSPPQPALVLAFAIGVAWNYFTTARLVFRARGFAKLPAYVFAYLTVYSANALALQFALSRDVDPFLAQALLTPVAAVASFLLLSRVFRDQPKTT

Foldseek 3Di:
DLPVQLVVQLVVCVVVVHDNVVSNVVSVVVSVVVCCVVCCCVPVVDDDCPLVVQLVVQLVVLVVVLVVQLVVCVVVVHDSVVSCVVSVVVSVVSSVVSVCVSNVPDPPPD